Protein AF-A0A1M7Y3S1-F1 (afdb_monomer)

Organism: NCBI:txid1121416

Solvent-accessible surface area (backbone atoms only — not comparable to full-atom values): 7098 Å² total; per-residue (Å²): 142,79,82,80,80,69,85,67,91,67,85,51,46,32,34,39,35,39,21,31,83,67,60,38,46,75,59,53,50,49,47,67,72,72,38,67,87,53,50,45,80,47,78,48,73,62,71,69,93,71,70,100,70,63,95,65,46,69,87,83,43,76,97,73,82,94,48,68,35,36,39,38,30,52,77,54,64,51,51,46,51,45,49,51,51,53,29,56,76,70,72,31,52,66,48,56,69,94,57,88,63,96,50,102,76,61,87,76,80,87,131

Sequence (111 aa):
MGTATGPSKGVRQKIIVFQQHGSGEKKIAGIREYAEDSIELAVISIDEPLPPVIEDGSEYLPETLDADLVLDFLKHPDLSHDLVSLCHRQQIPVISSGKKIPSKWVLTPPT

Secondary structure (DSSP, 8-state):
-----PPPSPPPEEEEEEESTTTTHHHHHHHHHH-TTTEEEEEEE--SPPPS--S-GGGTS-S----SEEEEE---HHHHHHHHHHHHHTT--EEETT-----TT--PPP-

Structure (mmCIF, N/CA/C/O backbone):
data_AF-A0A1M7Y3S1-F1
#
_entry.id   AF-A0A1M7Y3S1-F1
#
loop_
_atom_site.group_PDB
_atom_site.id
_atom_site.type_symbol
_atom_site.label_atom_id
_atom_site.label_alt_id
_atom_site.label_comp_id
_atom_site.label_asym_id
_atom_site.label_entity_id
_atom_site.label_seq_id
_atom_site.pdbx_PDB_ins_code
_atom_site.Cartn_x
_atom_site.Cartn_y
_atom_site.Cartn_z
_atom_site.occupancy
_atom_site.B_iso_or_equiv
_atom_site.auth_seq_id
_atom_site.auth_comp_id
_atom_site.auth_asym_id
_atom_site.auth_atom_id
_atom_site.pdbx_PDB_model_num
ATOM 1 N N . MET A 1 1 ? -40.439 1.592 26.345 1.00 43.34 1 MET A N 1
ATOM 2 C CA . MET A 1 1 ? -39.083 1.165 26.752 1.00 43.34 1 MET A CA 1
ATOM 3 C C . MET A 1 1 ? -38.455 0.433 25.578 1.00 43.34 1 MET A C 1
ATOM 5 O O . MET A 1 1 ? -38.710 -0.747 25.408 1.00 43.34 1 MET A O 1
ATOM 9 N N . GLY A 1 2 ? -37.739 1.149 24.713 1.00 41.41 2 GLY A N 1
ATOM 10 C CA . GLY A 1 2 ? -36.914 0.553 23.662 1.00 41.41 2 GLY A CA 1
ATOM 11 C C . GLY A 1 2 ? -35.470 0.843 24.029 1.00 41.41 2 GLY A C 1
ATOM 12 O O . GLY A 1 2 ? -35.087 2.007 24.106 1.00 41.41 2 GLY A O 1
ATOM 13 N N . THR A 1 3 ? -34.717 -0.190 24.383 1.00 45.00 3 THR A N 1
ATOM 14 C CA . THR A 1 3 ? -33.308 -0.081 24.753 1.00 45.00 3 THR A CA 1
ATOM 15 C C . THR A 1 3 ? -32.509 0.375 23.541 1.00 45.00 3 THR A C 1
ATOM 17 O O . THR A 1 3 ? -32.502 -0.303 22.515 1.00 45.00 3 THR A O 1
ATOM 20 N N . ALA A 1 4 ? -31.846 1.522 23.666 1.00 46.19 4 ALA A N 1
ATOM 21 C CA . ALA A 1 4 ? -30.815 1.946 22.739 1.00 46.19 4 ALA A CA 1
ATOM 22 C C . ALA A 1 4 ? -29.687 0.907 22.766 1.00 46.19 4 ALA A C 1
ATOM 24 O O . ALA A 1 4 ? -29.016 0.733 23.785 1.00 46.19 4 ALA A O 1
ATOM 25 N N . THR A 1 5 ? -29.503 0.194 21.660 1.00 49.59 5 THR A N 1
ATOM 26 C CA . THR A 1 5 ? -28.301 -0.599 21.420 1.00 49.59 5 THR A CA 1
ATOM 27 C C . THR A 1 5 ? -27.143 0.387 21.309 1.00 49.59 5 THR A C 1
ATOM 29 O O . THR A 1 5 ? -27.045 1.125 20.331 1.00 49.59 5 THR A O 1
ATOM 32 N N . GLY A 1 6 ? -26.314 0.468 22.352 1.00 51.31 6 GLY A N 1
ATOM 33 C CA . GLY A 1 6 ? -25.062 1.221 22.302 1.00 51.31 6 GLY A CA 1
ATOM 34 C C . GLY A 1 6 ? -24.166 0.696 21.172 1.00 51.31 6 GLY A C 1
ATOM 35 O O . GLY A 1 6 ? -24.315 -0.465 20.777 1.00 51.31 6 GLY A O 1
ATOM 36 N N . PRO A 1 7 ? -23.254 1.517 20.625 1.00 49.66 7 PRO A N 1
ATOM 37 C CA . PRO A 1 7 ? -22.356 1.063 19.574 1.00 49.66 7 PRO A CA 1
ATOM 38 C C . PRO A 1 7 ? -21.576 -0.159 20.070 1.00 49.66 7 PRO A C 1
ATOM 40 O O . PRO A 1 7 ? -20.956 -0.134 21.135 1.00 49.66 7 PRO A O 1
ATOM 43 N N . SER A 1 8 ? -21.662 -1.251 19.311 1.00 51.78 8 SER A N 1
ATOM 44 C CA . SER A 1 8 ? -20.849 -2.450 19.495 1.00 51.78 8 SER A CA 1
ATOM 45 C C . SER A 1 8 ? -19.386 -2.043 19.634 1.00 51.78 8 SER A C 1
ATOM 47 O O . SER A 1 8 ? -18.908 -1.254 18.822 1.00 51.78 8 SER A O 1
ATOM 49 N N . LYS A 1 9 ? -18.689 -2.576 20.643 1.00 52.19 9 LYS A N 1
ATOM 50 C CA . LYS A 1 9 ? -17.236 -2.440 20.833 1.00 52.19 9 LYS A CA 1
ATOM 51 C C . LYS A 1 9 ? -16.554 -2.752 19.485 1.00 52.19 9 LYS A C 1
ATOM 53 O O . LYS A 1 9 ? -16.609 -3.889 19.028 1.00 52.19 9 LYS A O 1
ATOM 58 N N . GLY A 1 10 ? -16.116 -1.693 18.802 1.00 59.69 10 GLY A N 1
ATOM 59 C CA . GLY A 1 10 ? -16.145 -1.589 17.338 1.00 59.69 10 GLY A CA 1
ATOM 60 C C . GLY A 1 10 ? -15.099 -2.424 16.611 1.00 59.69 10 GLY A C 1
ATOM 61 O O . GLY A 1 10 ? -13.981 -2.586 17.090 1.00 59.69 10 GLY A O 1
ATOM 62 N N . VAL A 1 11 ? -15.472 -2.941 15.439 1.00 77.56 11 VAL A N 1
ATOM 63 C CA . VAL A 1 11 ? -14.537 -3.557 14.491 1.00 77.56 11 VAL A CA 1
ATOM 64 C C . VAL A 1 11 ? -13.492 -2.505 14.107 1.00 77.56 11 VAL A C 1
ATOM 66 O O . VAL A 1 11 ? -13.860 -1.398 13.712 1.00 77.56 11 VAL A O 1
ATOM 69 N N . ARG A 1 12 ? -12.205 -2.827 14.277 1.00 89.56 12 ARG A N 1
ATOM 70 C CA . ARG A 1 12 ? -11.099 -1.960 13.849 1.00 89.56 12 ARG A CA 1
ATOM 71 C C . ARG A 1 12 ? -11.106 -1.860 12.332 1.00 89.56 12 ARG A C 1
ATOM 73 O O . ARG A 1 12 ? -11.288 -2.875 11.666 1.00 89.56 12 ARG A O 1
ATOM 80 N N . GLN A 1 13 ? -10.877 -0.667 11.799 1.00 93.25 13 GLN A N 1
ATOM 81 C CA . GLN A 1 13 ? -10.735 -0.503 10.358 1.00 93.25 13 GLN A CA 1
ATOM 82 C C . GLN A 1 13 ? -9.405 -1.113 9.904 1.00 93.25 13 GLN A C 1
ATOM 84 O O . GLN A 1 13 ? -8.353 -0.745 10.428 1.00 93.25 13 GLN A O 1
ATOM 89 N N . LYS A 1 14 ? -9.433 -2.010 8.921 1.00 95.88 14 LYS A N 1
ATOM 90 C CA . LYS A 1 14 ? -8.227 -2.617 8.348 1.00 95.88 14 LYS A CA 1
ATOM 91 C C . LYS A 1 14 ? -7.666 -1.740 7.240 1.00 95.88 14 LYS A C 1
ATOM 93 O O . LYS A 1 14 ? -8.301 -1.556 6.201 1.00 95.88 14 LYS A O 1
ATOM 98 N N . ILE A 1 15 ? -6.461 -1.220 7.438 1.00 95.62 15 ILE A N 1
ATOM 99 C CA . ILE A 1 15 ? -5.751 -0.423 6.437 1.00 95.62 15 ILE A CA 1
ATOM 100 C C . ILE A 1 15 ? -4.488 -1.157 6.011 1.00 95.62 15 ILE A C 1
ATOM 102 O O . ILE A 1 15 ? -3.651 -1.500 6.845 1.00 95.62 15 ILE A O 1
ATOM 106 N N . ILE A 1 16 ? -4.314 -1.330 4.701 1.00 97.50 16 ILE A N 1
ATOM 107 C CA . ILE A 1 16 ? -3.067 -1.840 4.125 1.00 97.50 16 ILE A CA 1
ATOM 108 C C . ILE A 1 16 ? -2.338 -0.701 3.417 1.00 97.50 16 ILE A C 1
ATOM 110 O O . ILE A 1 16 ? -2.911 0.025 2.605 1.00 97.50 16 ILE A O 1
ATOM 114 N N . VAL A 1 17 ? -1.051 -0.552 3.710 1.00 96.62 17 VAL A N 1
ATOM 115 C CA . VAL A 1 17 ? -0.170 0.421 3.064 1.00 96.62 17 VAL A CA 1
ATOM 116 C C . VAL A 1 17 ? 0.815 -0.308 2.170 1.00 96.62 17 VAL A C 1
ATOM 118 O O . VAL A 1 17 ? 1.599 -1.113 2.659 1.00 96.62 17 VAL A O 1
ATOM 121 N N . PHE A 1 18 ? 0.817 0.018 0.882 1.00 96.75 18 PHE A N 1
ATOM 122 C CA . PHE A 1 18 ? 1.852 -0.410 -0.053 1.00 96.75 18 PHE A CA 1
ATOM 123 C C . PHE A 1 18 ? 2.885 0.702 -0.211 1.00 96.75 18 PHE A C 1
ATOM 125 O O . PHE A 1 18 ? 2.523 1.848 -0.486 1.00 96.75 18 PHE A O 1
ATOM 132 N N . GLN A 1 19 ? 4.169 0.387 -0.052 1.00 95.12 19 GLN A N 1
ATOM 133 C CA . GLN A 1 19 ? 5.250 1.363 -0.195 1.00 95.12 19 GLN A CA 1
ATOM 134 C C . GLN A 1 19 ? 6.483 0.804 -0.905 1.00 95.12 19 GLN A C 1
ATOM 136 O O . GLN A 1 19 ? 6.646 -0.404 -1.047 1.00 95.12 19 GLN A O 1
ATOM 141 N N . GLN A 1 20 ? 7.362 1.716 -1.326 1.00 93.69 20 GLN A N 1
ATOM 142 C CA . GLN A 1 20 ? 8.698 1.392 -1.823 1.00 93.69 20 GLN A CA 1
ATOM 143 C C . GLN A 1 20 ? 9.733 2.304 -1.178 1.00 93.69 20 GLN A C 1
ATOM 145 O O . GLN A 1 20 ? 9.625 3.537 -1.239 1.00 93.69 20 GLN A O 1
ATOM 150 N N . HIS A 1 21 ? 10.758 1.699 -0.597 1.00 91.25 21 HIS A N 1
ATOM 151 C CA . HIS A 1 21 ? 11.880 2.341 0.076 1.00 91.25 21 HIS A CA 1
ATOM 152 C C . HIS A 1 21 ? 11.425 3.397 1.091 1.00 91.25 21 HIS A C 1
ATOM 154 O O . HIS A 1 21 ? 11.887 4.541 1.069 1.00 91.25 21 HIS A O 1
ATOM 160 N N . GLY A 1 22 ? 10.451 3.037 1.930 1.00 90.06 22 GLY A N 1
ATOM 161 C CA . GLY A 1 22 ? 9.943 3.913 2.986 1.00 90.06 22 GLY A CA 1
ATOM 162 C C . GLY A 1 22 ? 9.142 5.129 2.495 1.00 90.06 22 GLY A C 1
ATOM 163 O O . GLY A 1 22 ? 9.004 6.118 3.219 1.00 90.06 22 GLY A O 1
ATOM 164 N N . SER A 1 23 ? 8.628 5.115 1.260 1.00 89.88 23 SER A N 1
ATOM 165 C CA . SER A 1 23 ? 7.870 6.240 0.690 1.00 89.88 23 SER A CA 1
ATOM 166 C C . SER A 1 23 ? 6.637 6.644 1.508 1.00 89.88 23 SER A C 1
ATOM 168 O O . SER A 1 23 ? 6.223 7.804 1.442 1.00 89.88 23 SER A O 1
ATOM 170 N N . GLY A 1 24 ? 6.066 5.718 2.286 1.00 89.06 24 GLY A N 1
ATOM 171 C CA . GLY A 1 24 ? 4.893 5.938 3.130 1.00 89.06 24 GLY A CA 1
ATOM 172 C C . GLY A 1 24 ? 5.201 6.288 4.588 1.00 89.06 24 GLY A C 1
ATOM 173 O O . GLY A 1 24 ? 4.271 6.634 5.317 1.00 89.06 24 GLY A O 1
ATOM 174 N N . GLU A 1 25 ? 6.464 6.245 5.032 1.00 92.69 25 GLU A N 1
ATOM 175 C CA . GLU A 1 25 ? 6.817 6.227 6.465 1.00 92.69 25 GLU A CA 1
ATOM 176 C C . GLU A 1 25 ? 6.251 7.404 7.261 1.00 92.69 25 GLU A C 1
ATOM 178 O O . GLU A 1 25 ? 5.731 7.217 8.356 1.00 92.69 25 GLU A O 1
ATOM 183 N N . LYS A 1 26 ? 6.247 8.620 6.697 1.00 89.94 26 LYS A N 1
ATOM 184 C CA . LYS A 1 26 ? 5.660 9.788 7.379 1.00 89.94 26 LYS A CA 1
ATOM 185 C C . LYS A 1 26 ? 4.163 9.616 7.657 1.00 89.94 26 LYS A C 1
ATOM 187 O O . LYS A 1 26 ? 3.688 10.029 8.710 1.00 89.94 26 LYS A O 1
ATOM 192 N N . LYS A 1 27 ? 3.415 9.023 6.720 1.00 88.06 27 LYS A N 1
ATOM 193 C CA . LYS A 1 27 ? 1.976 8.770 6.897 1.00 88.06 27 LYS A CA 1
ATOM 194 C C . LYS A 1 27 ? 1.741 7.581 7.822 1.00 88.06 27 LYS A C 1
ATOM 196 O O . LYS A 1 27 ? 0.867 7.658 8.674 1.00 88.06 27 LYS A O 1
ATOM 201 N N . ILE A 1 28 ? 2.543 6.525 7.689 1.00 92.88 28 ILE A N 1
ATOM 202 C CA . ILE A 1 28 ? 2.498 5.339 8.554 1.00 92.88 28 ILE A CA 1
ATOM 203 C C . ILE A 1 28 ? 2.749 5.734 10.016 1.00 92.88 28 ILE A C 1
ATOM 205 O O . ILE A 1 28 ? 1.994 5.320 10.892 1.00 92.88 28 ILE A O 1
ATOM 209 N N . ALA A 1 29 ? 3.764 6.563 10.278 1.00 92.50 29 ALA A N 1
ATOM 210 C CA . ALA A 1 29 ? 4.072 7.069 11.613 1.00 92.50 29 ALA A CA 1
ATOM 211 C C . ALA A 1 29 ? 2.898 7.860 12.202 1.00 92.50 29 ALA A C 1
ATOM 213 O O . ALA A 1 29 ? 2.477 7.568 13.314 1.00 92.50 29 ALA A O 1
ATOM 214 N N . GLY A 1 30 ? 2.308 8.777 11.426 1.00 91.50 30 GLY A N 1
ATOM 215 C CA . GLY A 1 30 ? 1.128 9.526 11.864 1.00 91.5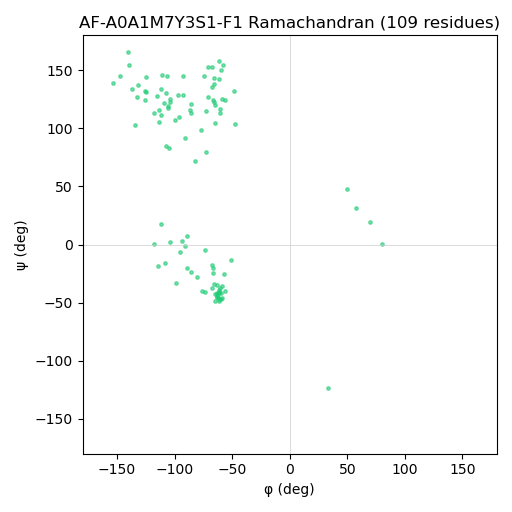0 30 GLY A CA 1
ATOM 216 C C . GLY A 1 30 ? -0.080 8.629 12.156 1.00 91.50 30 GLY A C 1
ATOM 217 O O . GLY A 1 30 ? -0.746 8.817 13.166 1.00 91.50 30 GLY A O 1
ATOM 218 N N . ILE A 1 31 ? -0.347 7.614 11.326 1.00 90.94 31 ILE A N 1
ATOM 219 C CA . ILE A 1 31 ? -1.427 6.650 11.601 1.00 90.94 31 ILE A CA 1
ATOM 220 C C . ILE A 1 31 ? -1.151 5.916 12.917 1.00 90.94 31 ILE A C 1
ATOM 222 O O . ILE A 1 31 ? -2.034 5.837 13.760 1.00 90.94 31 ILE A O 1
ATOM 226 N N . ARG A 1 32 ? 0.073 5.426 13.133 1.00 91.56 32 ARG A N 1
ATOM 227 C CA . ARG A 1 32 ? 0.439 4.732 14.380 1.00 91.56 32 ARG A CA 1
ATOM 228 C C . ARG A 1 32 ? 0.348 5.632 15.614 1.00 91.56 32 ARG A C 1
ATOM 230 O O . ARG A 1 32 ? -0.003 5.142 16.679 1.00 91.56 32 ARG A O 1
ATOM 237 N N . GLU A 1 33 ? 0.670 6.913 15.474 1.00 92.69 33 GLU A N 1
ATOM 238 C CA . GLU A 1 33 ? 0.627 7.886 16.569 1.00 92.69 33 GLU A CA 1
ATOM 239 C C . GLU A 1 33 ? -0.808 8.281 16.939 1.00 92.69 33 GLU A C 1
ATOM 241 O O . GLU A 1 33 ? -1.122 8.385 18.120 1.00 92.69 33 GLU A O 1
ATOM 246 N N . TYR A 1 34 ? -1.682 8.476 15.946 1.00 90.56 34 TYR A N 1
ATOM 247 C CA . TYR A 1 34 ? -2.997 9.093 16.161 1.00 90.56 34 TYR A CA 1
ATOM 248 C C . TYR A 1 34 ? -4.192 8.140 16.053 1.00 90.56 34 TYR A C 1
ATOM 250 O O . TYR A 1 34 ? -5.287 8.511 16.470 1.00 90.56 34 TYR A O 1
ATOM 258 N N . ALA A 1 35 ? -4.036 6.943 15.481 1.00 83.50 35 ALA A N 1
ATOM 259 C CA . ALA A 1 35 ? -5.164 6.042 15.231 1.00 83.50 35 ALA A CA 1
ATOM 260 C C . ALA A 1 35 ? -5.466 5.050 16.366 1.00 83.50 35 ALA A C 1
ATOM 262 O O . ALA A 1 35 ? -6.437 4.297 16.246 1.00 83.50 35 ALA A O 1
ATOM 263 N N . GLU A 1 36 ? -4.676 5.065 17.446 1.00 80.81 36 GLU A N 1
ATOM 264 C CA . GLU A 1 36 ? -4.827 4.229 18.651 1.00 80.81 36 GLU A CA 1
ATOM 265 C C . GLU A 1 36 ? -5.390 2.821 18.345 1.00 80.81 36 GLU A C 1
ATOM 267 O O . GLU A 1 36 ? -4.851 2.087 17.519 1.00 80.81 36 GLU A O 1
ATOM 272 N N . ASP A 1 37 ? -6.503 2.447 18.982 1.00 81.69 37 ASP A N 1
ATOM 273 C CA . ASP A 1 37 ? -7.160 1.148 18.839 1.00 81.69 37 ASP A CA 1
ATOM 274 C C . ASP A 1 37 ? -8.208 1.102 17.717 1.00 81.69 37 ASP A C 1
ATOM 276 O O . ASP A 1 37 ? -8.943 0.117 17.618 1.00 81.69 37 ASP A O 1
ATOM 280 N N . SER A 1 38 ? -8.318 2.149 16.894 1.00 87.25 38 SER A N 1
ATOM 281 C CA . SER A 1 38 ? -9.355 2.263 15.857 1.00 87.25 38 SER A CA 1
ATOM 282 C C . SER A 1 38 ? -8.951 1.661 14.508 1.00 87.25 38 SER A C 1
ATOM 284 O O . SER A 1 38 ? -9.827 1.318 13.712 1.00 87.25 38 SER A O 1
ATOM 286 N N . ILE A 1 39 ? -7.645 1.484 14.269 1.00 92.44 39 ILE A N 1
ATOM 287 C CA . ILE A 1 39 ? -7.090 1.007 12.997 1.00 92.44 39 ILE A CA 1
ATOM 288 C C . ILE A 1 39 ? -6.202 -0.218 13.223 1.00 92.44 39 ILE A C 1
ATOM 290 O O . ILE A 1 39 ? -5.314 -0.229 14.072 1.00 92.44 39 ILE A O 1
ATOM 294 N N . GLU A 1 40 ? -6.415 -1.245 12.410 1.00 94.25 40 GLU A N 1
ATOM 295 C CA . GLU A 1 40 ? -5.480 -2.345 12.208 1.00 94.25 40 GLU A CA 1
ATOM 296 C C . GLU A 1 40 ? -4.642 -2.039 10.959 1.00 94.25 40 GLU A C 1
ATOM 298 O O . GLU A 1 40 ? -5.162 -2.012 9.845 1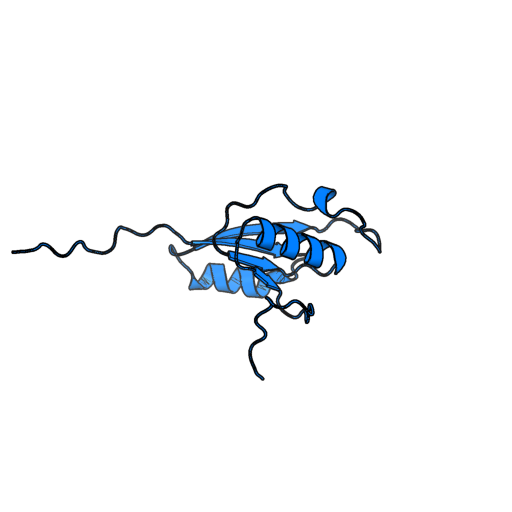.00 94.25 40 GLU A O 1
ATOM 303 N N . LEU A 1 41 ? -3.353 -1.741 11.147 1.00 94.12 41 LEU A N 1
ATOM 304 C CA . LEU A 1 41 ? -2.467 -1.279 10.077 1.00 94.12 41 LEU A CA 1
ATOM 305 C C . LEU A 1 41 ? -1.488 -2.376 9.643 1.00 94.12 41 LEU A C 1
ATOM 307 O O . LEU A 1 41 ? -0.615 -2.764 10.422 1.00 94.12 41 LEU A O 1
ATOM 311 N N . ALA A 1 42 ? -1.554 -2.783 8.377 1.00 96.00 42 ALA A N 1
ATOM 312 C CA . ALA A 1 42 ? -0.532 -3.602 7.732 1.00 96.00 42 ALA A CA 1
ATOM 313 C C . ALA A 1 42 ? 0.292 -2.765 6.744 1.00 96.00 42 ALA A C 1
ATOM 315 O O . ALA A 1 42 ? -0.225 -1.866 6.080 1.00 96.00 42 ALA A O 1
ATOM 316 N N . VAL A 1 43 ? 1.587 -3.062 6.639 1.00 96.06 43 VAL A N 1
ATOM 317 C CA . VAL A 1 43 ? 2.507 -2.388 5.713 1.00 96.06 43 VAL A CA 1
ATOM 318 C C . VAL A 1 43 ? 3.202 -3.440 4.859 1.00 96.06 43 VAL A C 1
ATOM 320 O O . VAL A 1 43 ? 3.828 -4.351 5.396 1.00 96.06 43 VAL A O 1
ATOM 323 N N . ILE A 1 44 ? 3.097 -3.293 3.541 1.00 96.31 44 ILE A N 1
ATOM 324 C CA . ILE A 1 44 ? 3.744 -4.127 2.529 1.00 96.31 44 ILE A CA 1
ATOM 325 C C . ILE A 1 44 ? 4.762 -3.252 1.795 1.00 96.31 44 ILE A C 1
ATOM 327 O O . ILE A 1 44 ? 4.403 -2.274 1.135 1.00 96.31 44 ILE A O 1
ATOM 331 N N . SER A 1 45 ? 6.041 -3.596 1.935 1.00 95.50 45 SER A N 1
ATOM 332 C CA . SER A 1 45 ? 7.145 -2.905 1.266 1.00 95.50 45 SER A CA 1
ATOM 333 C C . SER A 1 45 ? 7.651 -3.736 0.090 1.00 95.50 45 SER A C 1
ATOM 335 O O . SER A 1 45 ? 8.027 -4.890 0.280 1.00 95.50 45 SER A O 1
ATOM 337 N N . ILE A 1 46 ? 7.694 -3.138 -1.102 1.00 94.12 46 ILE A N 1
ATOM 338 C CA . ILE A 1 46 ? 8.279 -3.732 -2.314 1.00 94.12 46 ILE A CA 1
ATOM 339 C C . ILE A 1 46 ? 9.599 -3.004 -2.589 1.00 94.12 46 ILE A C 1
ATOM 341 O O . ILE A 1 46 ? 9.650 -2.010 -3.321 1.00 94.12 46 ILE A O 1
ATOM 345 N N . ASP A 1 47 ? 10.652 -3.474 -1.922 1.00 93.38 47 ASP A N 1
ATOM 346 C CA . ASP A 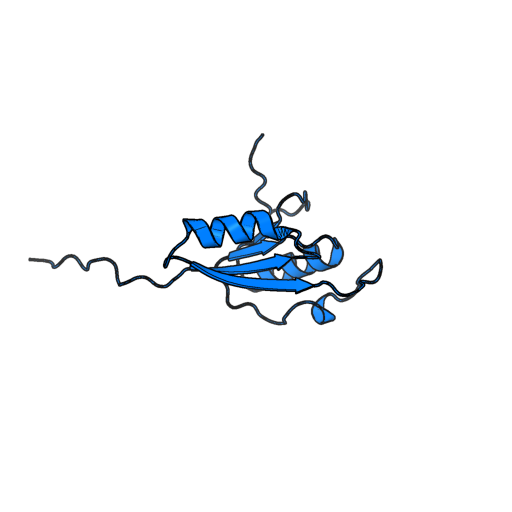1 47 ? 11.977 -2.837 -1.901 1.00 93.38 47 ASP A CA 1
ATOM 347 C C . ASP A 1 47 ? 13.003 -3.551 -2.792 1.00 93.38 47 ASP A C 1
ATOM 349 O O . ASP A 1 47 ? 14.175 -3.168 -2.838 1.00 93.38 47 ASP A O 1
ATOM 353 N N . GLU A 1 48 ? 12.576 -4.596 -3.494 1.00 90.00 48 GLU A N 1
ATOM 354 C CA . GLU A 1 48 ? 13.408 -5.280 -4.472 1.00 90.00 48 GLU A CA 1
ATOM 355 C C . GLU A 1 48 ? 13.639 -4.421 -5.727 1.00 90.00 48 GLU A C 1
ATOM 357 O O . GLU A 1 48 ? 12.821 -3.556 -6.061 1.00 90.00 48 GLU A O 1
ATOM 362 N N . PRO A 1 49 ? 14.761 -4.628 -6.441 1.00 89.75 49 PRO A N 1
ATOM 363 C CA . PRO A 1 49 ? 14.982 -3.987 -7.727 1.00 89.75 49 PRO A CA 1
ATOM 364 C C . PRO A 1 49 ? 13.894 -4.404 -8.719 1.00 89.75 49 PRO A C 1
ATOM 366 O O . PRO A 1 49 ? 13.800 -5.571 -9.088 1.00 89.75 49 PRO A O 1
ATOM 369 N N . LEU A 1 50 ? 13.103 -3.436 -9.173 1.00 92.31 50 LEU A N 1
ATOM 370 C CA . LEU A 1 50 ? 12.072 -3.666 -10.177 1.00 92.31 50 LEU A CA 1
ATOM 371 C C . LEU A 1 50 ? 12.612 -3.405 -11.587 1.00 92.31 50 LEU A C 1
ATOM 373 O O . LEU A 1 50 ? 13.413 -2.476 -11.769 1.00 92.31 50 LEU A O 1
ATOM 377 N N . PRO A 1 51 ? 12.171 -4.176 -12.596 1.00 92.75 51 PRO A N 1
ATOM 378 C CA . PRO A 1 51 ? 12.440 -3.837 -13.984 1.00 92.75 51 PRO A CA 1
ATOM 379 C C . PRO A 1 51 ? 11.800 -2.480 -14.327 1.00 92.75 51 PRO A C 1
ATOM 381 O O . PRO A 1 51 ? 10.873 -2.046 -13.652 1.00 92.75 51 PRO A O 1
ATOM 384 N N . PRO A 1 52 ? 12.276 -1.782 -15.371 1.00 89.88 52 PRO A N 1
ATOM 385 C CA . PRO A 1 52 ? 11.729 -0.479 -15.760 1.00 89.88 52 PRO A CA 1
ATOM 386 C C . PRO A 1 52 ? 10.290 -0.544 -16.296 1.00 89.88 52 PRO A C 1
ATOM 388 O O . PRO A 1 52 ? 9.640 0.494 -16.397 1.00 89.88 52 PRO A O 1
ATOM 391 N N . VAL A 1 53 ? 9.836 -1.734 -16.691 1.00 92.62 53 VAL A N 1
ATOM 392 C CA . VAL A 1 53 ? 8.481 -2.028 -17.160 1.00 92.62 53 VAL A CA 1
ATOM 393 C C . VAL A 1 53 ? 8.06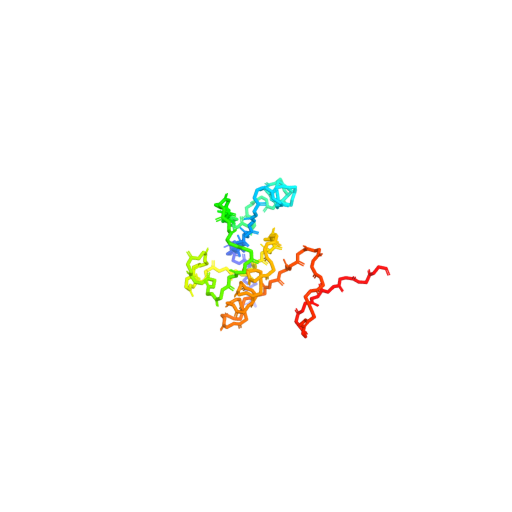3 -3.342 -16.521 1.00 92.62 53 VAL A C 1
ATOM 395 O O . VAL A 1 53 ? 8.839 -4.302 -16.542 1.00 92.62 53 VAL A O 1
ATOM 398 N N . ILE A 1 54 ? 6.851 -3.377 -15.978 1.00 93.44 54 ILE A N 1
ATOM 399 C CA . ILE A 1 54 ? 6.240 -4.585 -15.425 1.00 93.44 54 ILE A CA 1
ATOM 400 C C . ILE A 1 54 ? 4.988 -4.871 -16.245 1.00 93.44 54 ILE A C 1
ATOM 402 O O . ILE A 1 54 ? 4.038 -4.095 -16.225 1.00 93.44 54 ILE A O 1
ATOM 406 N N . GLU A 1 55 ? 5.009 -5.976 -16.990 1.00 86.62 55 GLU A N 1
ATOM 407 C CA . GLU A 1 55 ? 3.839 -6.429 -17.752 1.00 86.62 55 GLU A CA 1
ATOM 408 C C . GLU A 1 55 ? 2.830 -7.176 -16.869 1.00 86.62 55 GLU A C 1
ATOM 410 O O . GLU A 1 55 ? 1.635 -7.148 -17.157 1.00 86.62 55 GLU A O 1
ATOM 415 N N . ASP A 1 56 ? 3.305 -7.815 -15.795 1.00 87.44 56 ASP A N 1
ATOM 416 C CA . ASP A 1 56 ? 2.485 -8.562 -14.843 1.00 87.44 56 ASP A CA 1
ATOM 417 C C . ASP A 1 56 ? 2.869 -8.216 -13.395 1.00 87.44 56 ASP A C 1
ATOM 419 O O . ASP A 1 56 ? 3.890 -8.666 -12.870 1.00 87.44 56 ASP A O 1
ATOM 423 N N . GLY A 1 57 ? 2.054 -7.395 -12.728 1.00 86.81 57 GLY A N 1
ATOM 424 C CA . GLY A 1 57 ? 2.257 -7.028 -11.328 1.00 86.81 57 GLY A CA 1
ATOM 425 C C . GLY A 1 57 ? 1.924 -8.125 -10.316 1.00 86.81 57 GLY A C 1
ATOM 426 O O . GLY A 1 57 ? 2.150 -7.910 -9.122 1.00 86.81 57 GLY A O 1
ATOM 427 N N . SER A 1 58 ? 1.398 -9.282 -10.739 1.00 88.94 58 SER A N 1
ATOM 428 C CA . SER A 1 58 ? 1.032 -10.379 -9.828 1.00 88.94 58 SER A CA 1
ATOM 429 C C . SER A 1 58 ? 2.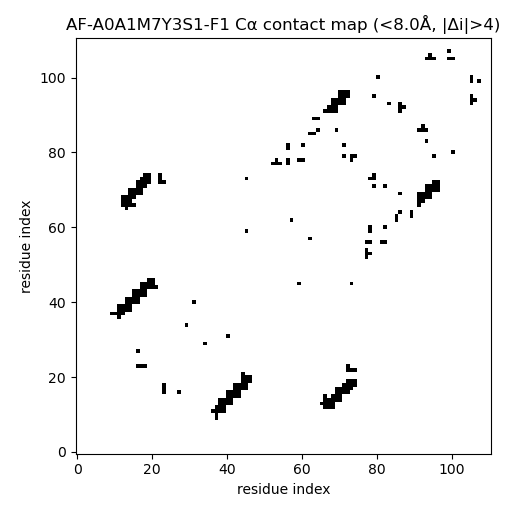232 -11.028 -9.134 1.00 88.94 58 SER A C 1
ATOM 431 O O . SER A 1 58 ? 2.074 -11.594 -8.057 1.00 88.94 58 SER A O 1
ATOM 433 N N . GLU A 1 59 ? 3.442 -10.873 -9.679 1.00 91.00 59 GLU A N 1
ATOM 434 C CA . GLU A 1 59 ? 4.675 -11.324 -9.019 1.00 91.00 59 GLU A CA 1
ATOM 435 C C . GLU A 1 59 ? 4.987 -10.527 -7.740 1.00 91.00 59 GLU A C 1
ATOM 437 O O . GLU A 1 59 ? 5.647 -11.034 -6.834 1.00 91.00 59 GLU A O 1
ATOM 442 N N . TYR A 1 60 ? 4.487 -9.291 -7.646 1.00 92.88 60 TYR A N 1
ATOM 443 C CA . TYR A 1 60 ? 4.815 -8.350 -6.571 1.00 92.88 60 TYR A CA 1
ATOM 444 C C . TYR A 1 60 ? 3.622 -8.012 -5.670 1.00 92.88 60 TYR A C 1
ATOM 446 O O . TYR A 1 60 ? 3.792 -7.482 -4.569 1.00 92.88 60 TYR A O 1
ATOM 454 N N . LEU A 1 61 ? 2.403 -8.264 -6.147 1.00 94.44 61 LEU A N 1
ATOM 455 C CA . LEU A 1 61 ? 1.158 -7.951 -5.455 1.00 94.44 61 LEU A CA 1
ATOM 456 C C . LEU A 1 61 ? 0.449 -9.237 -5.018 1.00 94.44 61 LEU A C 1
ATOM 458 O O . LEU A 1 61 ? 0.481 -10.236 -5.729 1.00 94.44 61 LEU A O 1
ATOM 462 N N . PRO A 1 62 ? -0.250 -9.225 -3.872 1.00 93.81 62 PRO A N 1
ATOM 463 C CA . PRO A 1 62 ? -1.047 -10.371 -3.460 1.00 93.81 62 PRO A CA 1
ATOM 464 C C . PRO A 1 62 ? -2.244 -10.583 -4.398 1.00 93.81 62 PRO A C 1
ATOM 466 O O . PRO A 1 62 ? -2.794 -9.633 -4.954 1.00 93.81 62 PRO A O 1
ATOM 469 N N . GLU A 1 63 ? -2.716 -11.825 -4.502 1.00 92.38 63 GLU A N 1
ATOM 470 C CA . GLU A 1 63 ? -3.899 -12.159 -5.310 1.00 92.38 63 GLU A CA 1
ATOM 471 C C . GLU A 1 63 ? -5.194 -11.536 -4.758 1.00 92.38 63 GLU A C 1
ATOM 473 O O . GLU A 1 63 ? -6.088 -11.159 -5.519 1.00 92.38 63 GLU A O 1
ATOM 478 N N . THR A 1 64 ? -5.296 -11.411 -3.431 1.00 94.56 64 THR A N 1
ATOM 479 C CA . THR A 1 64 ? -6.469 -10.884 -2.717 1.00 94.56 64 THR A CA 1
ATOM 480 C C . THR A 1 64 ? -6.059 -9.977 -1.560 1.00 94.56 64 THR A C 1
ATOM 482 O O . THR A 1 64 ? -4.975 -10.134 -0.999 1.00 94.56 64 THR A O 1
ATOM 485 N N . LEU A 1 65 ? -6.938 -9.052 -1.171 1.00 95.25 65 LEU A N 1
ATOM 486 C CA . LEU A 1 65 ? -6.714 -8.101 -0.082 1.00 95.25 65 LEU A CA 1
ATOM 487 C C . LEU A 1 65 ? -7.850 -8.205 0.941 1.00 95.25 65 LEU A C 1
ATOM 489 O O . LEU A 1 65 ? -9.019 -8.149 0.578 1.00 95.25 65 LEU A O 1
ATOM 493 N N . ASP A 1 66 ? -7.501 -8.299 2.222 1.00 95.06 66 ASP A N 1
ATOM 494 C CA . ASP A 1 66 ? -8.438 -8.165 3.343 1.00 95.06 66 ASP A CA 1
ATOM 495 C C . ASP A 1 66 ? -8.230 -6.786 3.981 1.00 95.06 66 ASP A C 1
ATOM 497 O O . ASP A 1 66 ? -7.439 -6.622 4.911 1.00 95.06 66 ASP A O 1
ATOM 501 N N . ALA A 1 67 ? -8.860 -5.768 3.392 1.00 95.75 67 ALA A N 1
ATOM 502 C CA . ALA A 1 67 ? -8.704 -4.374 3.793 1.00 95.75 67 ALA A CA 1
ATOM 503 C C . ALA A 1 67 ? -9.989 -3.572 3.573 1.00 95.75 67 ALA A C 1
ATOM 505 O O . ALA A 1 67 ? -10.669 -3.739 2.563 1.00 95.75 67 ALA A O 1
ATOM 506 N N . ASP A 1 68 ? -10.248 -2.625 4.471 1.00 95.94 68 ASP A N 1
ATOM 507 C CA . ASP A 1 68 ? -11.291 -1.611 4.307 1.00 95.94 68 ASP A CA 1
ATOM 508 C C . ASP A 1 68 ? -10.787 -0.401 3.507 1.00 95.94 68 ASP A C 1
ATOM 510 O O . ASP A 1 68 ? -11.584 0.342 2.937 1.00 95.94 68 ASP A O 1
ATOM 514 N N . LEU A 1 69 ? -9.468 -0.168 3.488 1.00 95.12 69 LEU A N 1
ATOM 515 C CA . LEU A 1 69 ? -8.818 0.922 2.759 1.00 95.12 69 LEU A CA 1
ATOM 516 C C . LEU A 1 69 ? -7.372 0.560 2.407 1.00 95.12 69 LEU A C 1
ATOM 518 O O . LEU A 1 69 ? -6.624 0.039 3.236 1.00 95.12 69 LEU A O 1
ATOM 522 N N . VAL A 1 70 ? -6.951 0.918 1.194 1.00 96.69 70 VAL A N 1
ATOM 523 C CA . VAL A 1 70 ? -5.557 0.791 0.750 1.00 96.69 70 VAL A CA 1
ATOM 524 C C . VAL A 1 70 ? -4.916 2.162 0.563 1.00 96.69 70 VAL A C 1
ATOM 526 O O . VAL A 1 70 ? -5.483 3.052 -0.075 1.00 96.69 70 VAL A O 1
ATOM 529 N N . LEU A 1 71 ? -3.702 2.332 1.084 1.00 95.38 71 LEU A N 1
ATOM 530 C CA . LEU A 1 71 ? -2.855 3.490 0.806 1.00 95.38 71 LEU A CA 1
ATOM 531 C C . LEU A 1 71 ? -1.726 3.080 -0.139 1.00 95.38 71 LEU A C 1
ATOM 533 O O . LEU A 1 71 ? -0.883 2.255 0.207 1.00 95.38 71 LEU A O 1
ATOM 537 N N . ASP A 1 72 ? -1.699 3.684 -1.320 1.00 95.25 72 ASP A N 1
ATOM 538 C CA . ASP A 1 72 ? -0.692 3.426 -2.344 1.00 95.25 72 ASP A CA 1
ATOM 539 C C . ASP A 1 72 ? 0.388 4.521 -2.319 1.00 95.25 72 ASP A C 1
ATOM 541 O O . ASP A 1 72 ? 0.172 5.663 -2.747 1.00 95.25 72 ASP A O 1
ATOM 545 N N . PHE A 1 73 ? 1.568 4.140 -1.829 1.00 94.62 73 PHE A N 1
ATOM 546 C CA . PHE A 1 73 ? 2.819 4.897 -1.900 1.00 94.62 73 PHE A CA 1
ATOM 547 C C . PHE A 1 73 ? 3.852 4.236 -2.815 1.00 94.62 73 PHE A C 1
ATOM 549 O O . PHE A 1 73 ? 5.042 4.554 -2.719 1.00 94.62 73 PHE A O 1
ATOM 556 N N . LEU A 1 74 ? 3.449 3.323 -3.703 1.00 93.31 74 LEU A N 1
ATOM 557 C CA . LEU A 1 74 ? 4.379 2.732 -4.663 1.00 93.31 74 LEU A CA 1
ATOM 558 C C . LEU A 1 74 ? 4.985 3.836 -5.544 1.00 93.31 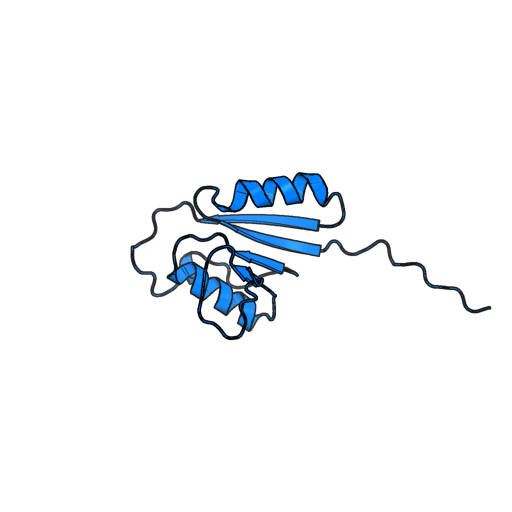74 LEU A C 1
ATOM 560 O O . LEU A 1 74 ? 4.362 4.867 -5.771 1.00 93.31 74 LEU A O 1
ATOM 564 N N . LYS A 1 75 ? 6.206 3.678 -6.034 1.00 90.88 75 LYS A N 1
ATOM 565 C CA . LYS A 1 75 ? 6.822 4.623 -6.981 1.00 90.88 75 LYS A CA 1
ATOM 566 C C . LYS A 1 75 ? 6.709 4.121 -8.414 1.00 90.88 75 LYS A C 1
ATOM 568 O O . LYS A 1 75 ? 6.551 4.936 -9.318 1.00 90.88 75 LYS A O 1
ATOM 573 N N . HIS A 1 76 ? 6.756 2.804 -8.603 1.00 92.38 76 HIS A N 1
ATOM 574 C CA . HIS A 1 76 ? 6.611 2.176 -9.904 1.00 92.38 76 HIS A CA 1
ATOM 575 C C . HIS A 1 76 ? 5.190 2.397 -10.451 1.00 92.38 76 HIS A C 1
ATOM 577 O O . HIS A 1 76 ? 4.219 2.040 -9.772 1.00 92.38 76 HIS A O 1
ATOM 583 N N . PRO A 1 77 ? 5.037 3.001 -11.643 1.00 91.00 77 PRO A N 1
ATOM 584 C CA . PRO A 1 77 ? 3.726 3.323 -12.198 1.00 91.00 77 PRO A CA 1
ATOM 585 C C . PRO A 1 77 ? 2.904 2.067 -12.502 1.00 91.00 77 PRO A C 1
ATOM 587 O O . PRO A 1 77 ? 1.734 2.030 -12.133 1.00 91.00 77 PRO A O 1
ATOM 590 N N . ASP A 1 78 ? 3.522 1.032 -13.077 1.00 92.62 78 ASP A N 1
ATOM 591 C CA . ASP A 1 78 ? 2.814 -0.199 -13.457 1.00 92.62 78 ASP A CA 1
ATOM 592 C C . ASP A 1 78 ? 2.273 -0.943 -12.225 1.00 92.62 78 ASP A C 1
ATOM 594 O O . ASP A 1 78 ? 1.076 -1.187 -12.135 1.00 92.62 78 ASP A O 1
ATOM 598 N N . LEU A 1 79 ? 3.089 -1.159 -11.182 1.00 93.69 79 LEU A N 1
ATOM 599 C CA . LEU A 1 79 ? 2.598 -1.758 -9.931 1.00 93.69 79 LEU A CA 1
ATOM 600 C C . LEU A 1 79 ? 1.500 -0.945 -9.251 1.00 93.69 79 LEU A C 1
ATOM 602 O O . LEU A 1 79 ? 0.570 -1.499 -8.673 1.00 93.69 79 LEU A O 1
ATOM 606 N N . SER A 1 80 ? 1.603 0.382 -9.291 1.00 93.62 80 SER A N 1
ATOM 607 C CA . SER A 1 80 ? 0.550 1.250 -8.768 1.00 93.62 80 SER A CA 1
ATOM 608 C C . SER A 1 80 ? -0.754 1.078 -9.539 1.00 93.62 80 SER A C 1
ATOM 610 O O . SER A 1 80 ? -1.824 1.022 -8.934 1.00 93.62 80 SER A O 1
ATOM 612 N N . HIS A 1 81 ? -0.667 0.974 -10.864 1.00 93.44 81 HIS A N 1
ATOM 613 C CA . HIS A 1 81 ? -1.811 0.723 -11.727 1.00 93.44 81 HIS A CA 1
ATOM 614 C C . HIS A 1 81 ? -2.454 -0.639 -11.430 1.00 93.44 81 HIS A C 1
ATOM 616 O O . HIS A 1 81 ? -3.676 -0.719 -11.264 1.00 93.44 81 HIS A O 1
ATOM 622 N N . ASP A 1 82 ? -1.644 -1.684 -11.287 1.00 94.38 82 ASP A N 1
ATOM 623 C CA . ASP A 1 82 ? -2.119 -3.035 -10.992 1.00 94.38 82 ASP A CA 1
ATOM 624 C C . ASP A 1 82 ? -2.723 -3.142 -9.592 1.00 94.38 82 ASP A C 1
ATOM 626 O O . ASP A 1 82 ? -3.772 -3.769 -9.426 1.00 94.38 82 ASP A O 1
ATOM 630 N N . LEU A 1 83 ? -2.152 -2.452 -8.600 1.00 95.44 83 LEU A N 1
ATOM 631 C CA . LEU A 1 83 ? -2.719 -2.357 -7.255 1.00 95.44 83 LEU A CA 1
ATOM 632 C C . LEU A 1 83 ? -4.087 -1.664 -7.273 1.00 95.44 83 LEU A C 1
ATOM 634 O O . LEU A 1 83 ? -5.037 -2.157 -6.669 1.00 95.44 83 LEU A O 1
ATOM 638 N N . VAL A 1 84 ? -4.225 -0.547 -7.994 1.00 94.25 84 VAL A N 1
ATOM 639 C CA . VAL A 1 84 ? -5.523 0.132 -8.150 1.00 94.25 84 VAL A CA 1
ATOM 640 C C . VAL A 1 84 ? -6.530 -0.783 -8.849 1.00 94.25 84 VAL A C 1
ATOM 642 O O . VAL A 1 84 ? -7.689 -0.852 -8.433 1.00 94.25 84 VAL A O 1
ATOM 645 N N . SER A 1 85 ? -6.095 -1.526 -9.866 1.00 94.12 85 SER A N 1
ATOM 646 C CA . SER A 1 85 ? -6.930 -2.506 -10.564 1.00 94.12 85 SER A CA 1
ATOM 647 C C . SER A 1 85 ? -7.373 -3.643 -9.639 1.00 94.12 85 SER A C 1
ATOM 649 O O . SER A 1 85 ? -8.547 -4.015 -9.644 1.00 94.12 85 SER A O 1
ATOM 651 N N . LEU A 1 86 ? -6.476 -4.157 -8.794 1.00 95.31 86 LEU A N 1
ATOM 652 C CA . LEU A 1 86 ? -6.770 -5.169 -7.778 1.00 95.31 86 LEU A CA 1
ATOM 653 C C . LEU A 1 86 ? -7.797 -4.670 -6.755 1.00 95.31 86 LEU A C 1
ATOM 655 O O . LEU A 1 86 ? -8.790 -5.357 -6.501 1.00 95.31 86 LEU A O 1
ATOM 659 N N . CYS A 1 87 ? -7.595 -3.465 -6.216 1.00 95.69 87 CYS A N 1
ATOM 660 C CA . CYS A 1 87 ? -8.534 -2.816 -5.302 1.00 95.69 87 CYS A CA 1
ATOM 661 C C . CYS A 1 87 ? -9.904 -2.618 -5.962 1.00 95.69 87 CYS A C 1
ATOM 663 O O . CYS A 1 87 ? -10.931 -2.906 -5.353 1.00 95.69 87 CYS A O 1
ATOM 665 N N . HIS A 1 88 ? -9.934 -2.202 -7.233 1.00 94.06 88 HIS A N 1
ATOM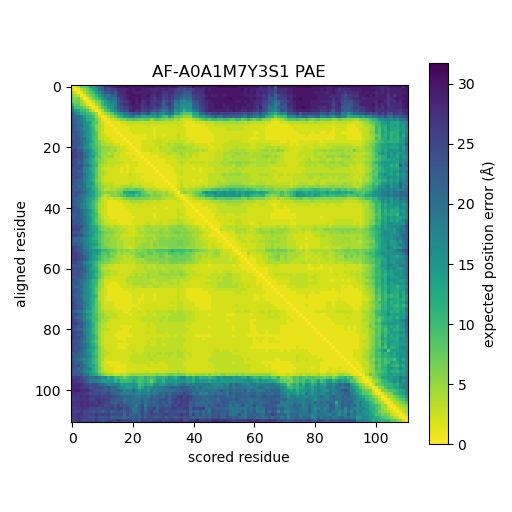 666 C CA . HIS A 1 88 ? -11.179 -2.013 -7.973 1.00 94.06 88 HIS A CA 1
ATOM 667 C C . HIS A 1 88 ? -11.962 -3.320 -8.143 1.00 94.06 88 HIS A C 1
ATOM 669 O O . HIS A 1 88 ? -13.166 -3.339 -7.884 1.00 94.06 88 HIS A O 1
ATOM 675 N N . ARG A 1 89 ? -11.286 -4.416 -8.519 1.00 95.50 89 ARG A N 1
ATOM 676 C CA . ARG A 1 89 ? -11.911 -5.746 -8.653 1.00 95.50 89 ARG A CA 1
ATOM 677 C C . ARG A 1 89 ? -12.534 -6.231 -7.343 1.00 95.50 89 ARG A C 1
ATOM 679 O O . ARG A 1 89 ? -13.578 -6.871 -7.380 1.00 95.50 89 ARG A O 1
ATOM 686 N N . GLN A 1 90 ? -11.912 -5.909 -6.211 1.00 96.00 90 GLN A N 1
ATOM 687 C CA . GLN A 1 90 ? -12.379 -6.297 -4.876 1.00 96.00 90 GLN A CA 1
ATOM 688 C C . GLN A 1 90 ? -13.269 -5.241 -4.203 1.00 96.00 90 GLN A C 1
ATOM 690 O O . GLN A 1 90 ? -13.704 -5.437 -3.075 1.00 96.00 90 GLN A O 1
ATOM 695 N N . GLN A 1 91 ? -13.569 -4.135 -4.895 1.00 95.75 91 GLN A N 1
ATOM 696 C CA . GLN A 1 91 ? -14.362 -3.013 -4.381 1.00 95.75 91 GLN A CA 1
ATOM 697 C C . GLN A 1 91 ? -13.786 -2.363 -3.107 1.00 95.75 91 GLN A C 1
ATOM 699 O O . GLN A 1 91 ? -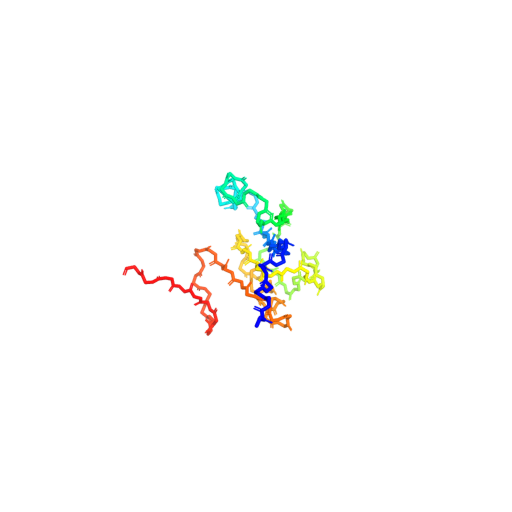14.529 -1.824 -2.289 1.00 95.75 91 GLN A O 1
ATOM 704 N N . ILE A 1 92 ? -12.460 -2.365 -2.968 1.00 96.25 92 ILE A N 1
ATOM 705 C CA . ILE A 1 92 ? -11.743 -1.743 -1.852 1.00 96.25 92 ILE A CA 1
ATOM 706 C C . ILE A 1 92 ? -11.354 -0.312 -2.256 1.00 96.25 92 ILE A C 1
ATOM 708 O O . ILE A 1 92 ? -10.768 -0.116 -3.327 1.00 96.25 92 ILE A O 1
ATOM 712 N N . PRO A 1 93 ? -11.659 0.717 -1.446 1.00 95.19 93 PRO A N 1
ATOM 713 C CA . PRO A 1 93 ? -11.217 2.075 -1.733 1.00 95.19 93 PRO A CA 1
ATOM 714 C C . PRO A 1 93 ? -9.689 2.180 -1.639 1.00 95.19 93 PRO A C 1
ATOM 716 O O . PRO A 1 93 ? -9.051 1.582 -0.773 1.00 95.19 93 PRO A O 1
ATOM 719 N N . VAL A 1 94 ? -9.096 2.980 -2.526 1.00 94.94 94 VAL A N 1
ATOM 720 C CA . VAL A 1 94 ? -7.645 3.190 -2.598 1.00 94.94 94 VAL A CA 1
ATOM 721 C C . VAL A 1 94 ? -7.311 4.679 -2.676 1.00 94.94 94 VAL A C 1
ATOM 723 O O . VAL A 1 94 ? -7.954 5.436 -3.404 1.00 94.94 94 VAL A O 1
ATOM 726 N N . ILE A 1 95 ? -6.295 5.109 -1.923 1.00 93.25 95 ILE A N 1
ATOM 727 C CA . ILE A 1 95 ? -5.738 6.467 -1.963 1.00 93.25 95 ILE A CA 1
ATOM 728 C C . ILE A 1 95 ? -4.307 6.390 -2.501 1.00 93.25 95 ILE A C 1
ATOM 730 O O . ILE A 1 95 ? -3.384 6.014 -1.778 1.00 93.25 95 ILE A O 1
ATOM 734 N N . SER A 1 96 ? -4.111 6.808 -3.752 1.00 88.19 96 SER A N 1
ATOM 735 C CA . SER A 1 96 ? -2.787 6.910 -4.384 1.00 88.19 96 SER A CA 1
ATOM 736 C C . SER A 1 96 ? -2.195 8.301 -4.162 1.00 88.19 96 SER A C 1
ATOM 738 O O . SER A 1 96 ? -2.448 9.250 -4.909 1.00 88.19 96 SER A O 1
ATOM 740 N N . SER A 1 97 ? -1.420 8.455 -3.090 1.00 69.75 97 SER A N 1
ATOM 741 C CA . SER A 1 97 ? -0.885 9.756 -2.677 1.00 69.75 97 SER A CA 1
ATOM 742 C C . SER A 1 97 ? 0.132 10.288 -3.695 1.00 69.75 97 SER A C 1
ATOM 744 O O . SER A 1 97 ? 1.146 9.651 -3.961 1.00 69.75 97 SER A O 1
ATOM 746 N N . GLY A 1 98 ? -0.095 11.496 -4.219 1.00 62.22 98 GLY A N 1
ATOM 747 C CA . GLY A 1 98 ? 0.858 12.197 -5.093 1.00 62.22 98 GLY A CA 1
ATOM 748 C C . GLY A 1 98 ? 0.856 11.755 -6.560 1.00 62.22 98 GLY A C 1
ATOM 749 O O . GLY A 1 98 ? 1.594 12.329 -7.360 1.00 62.22 98 GLY A O 1
ATOM 750 N N . LYS A 1 99 ? 0.013 10.790 -6.943 1.00 61.44 99 LYS A N 1
ATOM 751 C CA . LYS A 1 99 ? -0.113 10.339 -8.332 1.00 61.44 99 LYS A CA 1
ATOM 752 C C . LYS A 1 99 ? -1.389 10.891 -8.945 1.00 61.44 99 LYS A C 1
ATOM 754 O O . LYS A 1 99 ? -2.489 10.624 -8.470 1.00 61.44 99 LYS A O 1
ATOM 759 N N . LYS A 1 100 ? -1.253 11.624 -10.049 1.00 51.78 100 LYS A N 1
ATOM 760 C CA . LYS A 1 100 ? -2.377 11.909 -10.945 1.00 51.78 100 LYS A CA 1
ATOM 761 C C . LYS A 1 100 ? -2.549 10.705 -11.862 1.00 51.78 100 LYS A C 1
ATOM 763 O O . LYS A 1 100 ? -2.167 10.771 -13.023 1.00 51.78 100 LYS A O 1
ATOM 768 N N . ILE A 1 101 ? -3.046 9.588 -11.334 1.00 54.78 101 ILE A N 1
ATOM 769 C CA . ILE A 1 101 ? -3.496 8.496 -12.201 1.00 54.78 101 ILE A CA 1
ATOM 770 C C . ILE A 1 101 ? -4.799 9.002 -12.827 1.00 54.78 101 ILE A C 1
ATOM 772 O O . ILE A 1 101 ? -5.747 9.252 -12.077 1.00 54.78 101 ILE A O 1
ATOM 776 N N . PRO A 1 102 ? -4.873 9.216 -14.153 1.00 49.78 102 PRO A N 1
ATOM 777 C CA . PRO A 1 102 ? -6.110 9.619 -14.800 1.00 49.78 102 PRO A CA 1
ATOM 778 C C . PRO A 1 102 ? -7.047 8.408 -14.826 1.00 49.78 102 PRO A C 1
ATOM 780 O O . PRO A 1 102 ? -7.167 7.700 -15.818 1.00 49.78 102 PRO A O 1
ATOM 783 N N . SER A 1 103 ? -7.690 8.139 -13.695 1.00 52.69 103 SER A N 1
ATOM 784 C CA . SER A 1 103 ? -8.790 7.194 -13.592 1.00 52.69 103 SER A CA 1
ATOM 785 C C . SER A 1 103 ? -9.982 7.910 -12.971 1.00 52.69 103 SER A C 1
ATOM 787 O O . SER A 1 103 ? -9.834 8.754 -12.087 1.00 52.69 103 SER A O 1
ATOM 789 N N . LYS A 1 104 ? -11.181 7.547 -13.430 1.00 52.41 104 LYS A N 1
ATOM 790 C CA . LYS A 1 104 ? -12.490 8.033 -12.958 1.00 52.41 104 LYS A CA 1
ATOM 791 C C . LYS A 1 104 ? -12.685 7.960 -11.427 1.00 52.41 104 LYS A C 1
ATOM 793 O O . LYS A 1 104 ? -13.643 8.527 -10.912 1.00 52.41 104 LYS A O 1
ATOM 798 N N . TRP A 1 105 ? -11.816 7.247 -10.716 1.00 53.16 105 TRP A N 1
ATOM 799 C CA . TRP A 1 105 ? -12.000 6.834 -9.328 1.00 53.16 105 TRP A CA 1
ATOM 800 C C . TRP A 1 105 ? -10.954 7.399 -8.361 1.00 53.16 105 TRP A C 1
ATOM 802 O O . TRP A 1 105 ? -11.026 7.128 -7.166 1.00 53.16 105 TRP A O 1
ATOM 812 N N . VAL A 1 106 ? -9.998 8.195 -8.846 1.00 55.09 106 VAL A N 1
ATOM 813 C CA . VAL A 1 106 ? -8.998 8.840 -7.986 1.00 55.09 106 VAL A CA 1
ATOM 814 C C . VAL A 1 106 ? -9.564 10.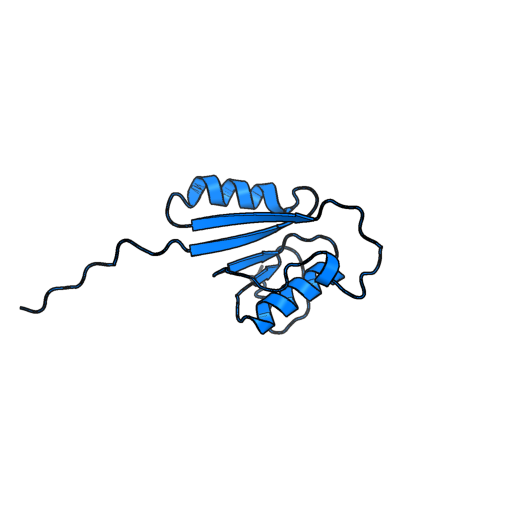153 -7.456 1.00 55.09 106 VAL A C 1
ATOM 816 O O . VAL A 1 106 ? -9.784 11.104 -8.205 1.00 55.09 106 VAL A O 1
ATOM 819 N N . LEU A 1 107 ? -9.786 10.212 -6.143 1.00 53.78 107 LEU A N 1
ATOM 820 C CA . LEU A 1 107 ? -10.140 11.445 -5.447 1.00 53.78 107 LEU A CA 1
ATOM 821 C C . LEU A 1 107 ? -8.881 12.299 -5.258 1.00 53.78 107 LEU A C 1
ATOM 823 O O . LEU A 1 107 ? -8.102 12.089 -4.331 1.00 53.78 107 LEU A O 1
ATOM 827 N N . THR A 1 108 ? -8.680 13.281 -6.134 1.00 51.62 108 THR A N 1
ATOM 828 C CA . THR A 1 108 ? -7.738 14.381 -5.888 1.00 51.62 108 THR A CA 1
ATOM 829 C C . THR A 1 108 ? -8.430 15.489 -5.091 1.00 51.62 108 THR A C 1
ATOM 831 O O . THR A 1 108 ? -9.419 16.036 -5.584 1.00 51.62 108 THR A O 1
ATOM 834 N N . PRO A 1 109 ? -7.934 15.862 -3.897 1.00 44.47 109 PRO A N 1
ATOM 835 C CA . PRO A 1 109 ? -8.430 17.034 -3.183 1.00 44.47 109 PRO A CA 1
ATOM 836 C C . PRO A 1 109 ? -8.197 18.314 -4.005 1.00 44.47 109 PRO A C 1
ATOM 838 O O . PRO A 1 109 ? -7.148 18.422 -4.649 1.00 44.47 109 PRO A O 1
ATOM 841 N N . PRO A 1 110 ? -9.131 19.283 -3.994 1.00 52.03 110 PRO A N 1
ATOM 842 C CA . PRO A 1 110 ? -8.904 20.582 -4.615 1.00 52.03 110 PRO A CA 1
ATOM 843 C C . PRO A 1 110 ? -7.818 21.359 -3.852 1.00 52.03 110 PRO A C 1
ATOM 845 O O . PRO A 1 110 ? -7.817 21.377 -2.621 1.00 52.03 110 PRO A O 1
ATOM 848 N N . THR A 1 111 ? -6.891 21.967 -4.597 1.00 46.88 111 THR A N 1
ATOM 849 C CA . THR A 1 111 ? -5.931 22.985 -4.122 1.00 46.88 111 THR A CA 1
ATOM 850 C C . THR A 1 111 ? -6.542 24.370 -4.123 1.00 46.88 111 THR A C 1
ATOM 852 O O . THR A 1 111 ? -7.267 24.660 -5.102 1.00 46.88 111 THR A O 1
#

pLDDT: mean 83.43, std 17.45, range [41.41, 97.5]

Radius of gyration: 16.4 Å; Cα contacts (8 Å, |Δi|>4): 142; chains: 1; bounding box: 54×35×44 Å

InterPro domains:
  IPR003745 Thymidylate synthase MJ0757-like [PF02593] (16-103)

Mean predicted aligned error: 8.9 Å

Nearest PDB structures (foldseek):
  6lk2-assembly2_B  TM=4.303E-01  e=1.413E+00  Providencia alcalifaciens F90-2004
  6flr-assembly1_A  TM=5.520E-01  e=3.101E+00  Rattus norvegicus
  3gx1-assembly1_B  TM=4.049E-01  e=1.413E+00  Listeria innocua Clip11262
  6flr-assembly1_B  TM=5.981E-01  e=4.905E+00  Rattus norvegicus

Foldseek 3Di:
DDDDPDPDPDDAFEEEEEAEPCLCVVVVVVCVVPVPRRHDYHYQYPHDDDDLDDPDLCVPDPQADDGQEYEYHYPRPRNSVVVVVRCVVVVHHYADPPDPPPDPRHDDDDD